Protein AF-A0A3P8W2A6-F1 (afdb_monomer_lite)

Secondary structure (DSSP, 8-state):
--HHHHHHHHHHH-S-SSS---TTSSSTT-----S----------S--S---TTSPPP-PPP--HHHHHHHHTHHHHHHHHHTT---STTGGGGT--S--TT-SS-SSSPPTT--

InterPro domains:
  IPR019189 Large ribosomal subunit protein mL41 [PF09809] (13-104)

Structure (mmCIF, N/CA/C/O backbone):
data_AF-A0A3P8W2A6-F1
#
_entry.id   AF-A0A3P8W2A6-F1
#
loop_
_atom_site.group_PDB
_atom_site.id
_atom_site.type_symbol
_atom_site.label_atom_id
_atom_site.label_alt_id
_atom_site.label_comp_id
_atom_site.label_asym_id
_atom_site.label_entity_id
_atom_site.label_seq_id
_atom_site.pdbx_PDB_ins_code
_atom_site.Cartn_x
_atom_site.Cartn_y
_atom_site.Cartn_z
_atom_site.occupancy
_atom_site.B_iso_or_equiv
_atom_site.auth_seq_id
_atom_site.auth_comp_id
_atom_site.auth_asym_id
_atom_site.auth_atom_id
_atom_site.pdbx_PDB_model_num
ATOM 1 N N . MET A 1 1 ? 37.510 5.996 -50.944 1.00 53.34 1 MET A N 1
ATOM 2 C CA . MET A 1 1 ? 37.633 7.413 -50.529 1.00 53.34 1 MET A CA 1
ATOM 3 C C . MET A 1 1 ? 36.981 7.650 -49.159 1.00 53.34 1 MET A C 1
ATOM 5 O O . MET A 1 1 ? 36.026 8.403 -49.066 1.00 53.34 1 MET A O 1
ATOM 9 N N . CYS A 1 2 ? 37.466 7.014 -48.086 1.00 57.50 2 CYS A N 1
ATOM 10 C CA . CYS A 1 2 ? 36.913 7.238 -46.733 1.00 57.50 2 CYS A CA 1
ATOM 11 C C . CYS A 1 2 ? 38.004 7.429 -45.675 1.00 57.50 2 CYS A C 1
ATOM 13 O O . CYS A 1 2 ? 37.873 8.291 -44.813 1.00 57.50 2 CYS A O 1
ATOM 15 N N . VAL A 1 3 ? 39.109 6.686 -45.785 1.00 73.19 3 VAL A N 1
ATOM 16 C CA . VAL A 1 3 ? 40.185 6.668 -44.781 1.00 73.19 3 VAL A CA 1
ATOM 17 C C . VAL A 1 3 ? 41.014 7.960 -44.778 1.00 73.19 3 VAL A C 1
ATOM 19 O O . VAL A 1 3 ? 41.328 8.501 -43.720 1.00 73.19 3 VAL A O 1
ATOM 22 N N . LEU A 1 4 ? 41.318 8.508 -45.963 1.00 74.50 4 LEU A N 1
ATOM 23 C CA . LEU A 1 4 ? 42.094 9.748 -46.090 1.00 74.50 4 LEU A CA 1
ATOM 24 C C . LEU A 1 4 ? 41.290 10.968 -45.60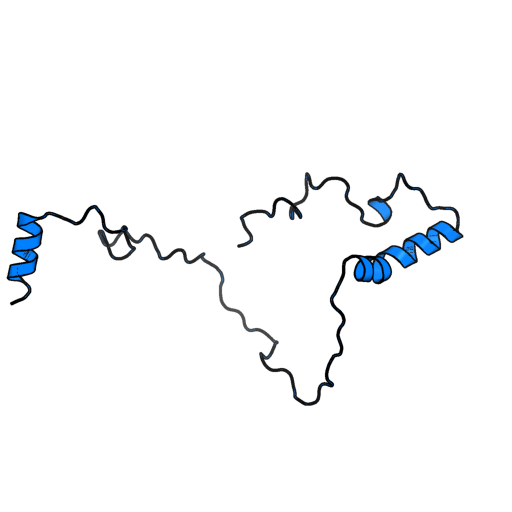3 1.00 74.50 4 LEU A C 1
ATOM 26 O O . LEU A 1 4 ? 41.823 11.834 -44.920 1.00 74.50 4 LEU A O 1
ATOM 30 N N . SER A 1 5 ? 39.979 11.002 -45.864 1.00 67.00 5 SER A N 1
ATOM 31 C CA . SER A 1 5 ? 39.090 12.079 -45.408 1.00 67.00 5 SER A CA 1
ATOM 32 C C . SER A 1 5 ? 38.855 12.081 -43.894 1.00 67.00 5 SER A C 1
ATOM 34 O O . SER A 1 5 ? 38.717 13.154 -43.308 1.00 67.00 5 SER A O 1
ATOM 36 N N . THR A 1 6 ? 38.820 10.913 -43.239 1.00 65.44 6 THR A N 1
ATOM 37 C CA . THR A 1 6 ? 38.735 10.823 -41.769 1.00 65.44 6 THR A CA 1
ATOM 38 C C . THR A 1 6 ? 40.034 11.257 -41.101 1.00 65.44 6 THR A C 1
ATOM 40 O O . THR A 1 6 ? 39.984 11.953 -40.091 1.00 65.44 6 THR A O 1
ATOM 43 N N . LEU A 1 7 ? 41.185 10.925 -41.697 1.00 71.50 7 LEU A N 1
ATOM 44 C CA . LEU A 1 7 ? 42.502 11.372 -41.230 1.00 71.50 7 LEU A CA 1
ATOM 45 C C . LEU A 1 7 ? 42.652 12.894 -41.339 1.00 71.50 7 LEU A C 1
ATOM 47 O O . LEU A 1 7 ? 42.996 13.550 -40.360 1.00 71.50 7 LEU A O 1
ATOM 51 N N . VAL A 1 8 ? 42.302 13.467 -42.496 1.00 73.44 8 VAL A N 1
ATOM 52 C CA . VAL A 1 8 ? 42.327 14.923 -42.710 1.00 73.44 8 VAL A CA 1
ATOM 53 C C . VAL A 1 8 ? 41.334 15.642 -41.786 1.00 73.44 8 VAL A C 1
ATOM 55 O O . VAL A 1 8 ? 41.665 16.692 -41.242 1.00 73.44 8 VAL A O 1
ATOM 58 N N . ARG A 1 9 ? 40.142 15.079 -41.522 1.00 67.19 9 ARG A N 1
ATOM 59 C CA . ARG A 1 9 ? 39.213 15.640 -40.517 1.00 67.19 9 ARG A CA 1
ATOM 60 C C . ARG A 1 9 ? 39.771 15.586 -39.097 1.00 67.19 9 ARG A C 1
ATOM 62 O O . ARG A 1 9 ? 39.645 16.585 -38.399 1.00 67.19 9 ARG A O 1
ATOM 69 N N . GLY A 1 10 ? 40.378 14.474 -38.686 1.00 65.50 10 GLY A N 1
ATOM 70 C CA . GLY A 1 10 ? 40.992 14.341 -37.361 1.00 65.50 10 GLY A CA 1
ATOM 71 C C . GLY A 1 10 ? 42.159 15.309 -37.150 1.00 65.50 10 GLY A C 1
ATOM 72 O O . GLY A 1 10 ? 42.296 15.861 -36.063 1.00 65.50 10 GLY A O 1
ATOM 73 N N . LEU A 1 11 ? 42.940 15.576 -38.205 1.00 73.12 11 LEU A N 1
ATOM 74 C CA . LEU A 1 11 ? 44.055 16.524 -38.175 1.00 73.12 11 LEU A CA 1
ATOM 75 C C . LEU A 1 11 ? 43.593 17.992 -38.167 1.00 73.12 11 LEU A C 1
ATOM 77 O O . LEU A 1 11 ? 44.156 18.798 -37.437 1.00 73.12 11 LEU A O 1
ATOM 81 N N . VAL A 1 12 ? 42.569 18.344 -38.956 1.00 68.25 12 VAL A N 1
ATOM 82 C CA . VAL A 1 12 ? 42.123 19.743 -39.117 1.00 68.25 12 VAL A CA 1
ATOM 83 C C . VAL A 1 12 ? 41.087 20.174 -38.066 1.00 68.25 12 VAL A C 1
ATOM 85 O O . VAL A 1 12 ? 41.091 21.333 -37.662 1.00 68.25 12 VAL A O 1
ATOM 88 N N . ARG A 1 13 ? 40.185 19.287 -37.614 1.00 68.12 13 ARG A N 1
ATOM 89 C CA . ARG A 1 13 ? 39.118 19.625 -36.641 1.00 68.12 13 ARG A CA 1
ATOM 90 C C . ARG A 1 13 ? 39.387 19.142 -35.209 1.00 68.12 13 ARG A C 1
ATOM 92 O O . ARG A 1 13 ? 38.740 19.638 -34.292 1.00 68.12 13 ARG A O 1
ATOM 99 N N . GLY A 1 14 ? 40.331 18.221 -35.002 1.00 76.56 14 GLY A N 1
ATOM 100 C CA . GLY A 1 14 ? 40.574 17.591 -33.700 1.00 76.56 14 GLY A CA 1
ATOM 101 C C . GLY A 1 14 ? 39.501 16.565 -33.307 1.00 76.56 14 GLY A C 1
ATOM 102 O O . GLY A 1 14 ? 38.577 16.282 -34.070 1.00 76.56 14 GLY A O 1
ATOM 103 N N . ALA A 1 15 ? 39.639 15.969 -32.119 1.00 77.62 15 ALA A N 1
ATOM 104 C CA . ALA A 1 15 ? 38.631 15.065 -31.561 1.00 77.62 15 ALA A CA 1
ATOM 105 C C . ALA A 1 15 ? 37.374 15.841 -31.138 1.00 77.62 15 ALA A C 1
ATOM 107 O O . ALA A 1 15 ? 37.478 16.939 -30.587 1.00 77.62 15 ALA A O 1
ATOM 108 N N . ASP A 1 16 ? 36.198 15.257 -31.370 1.00 77.81 16 ASP A N 1
ATOM 109 C CA . ASP A 1 16 ? 34.927 15.867 -30.990 1.00 77.81 16 ASP A CA 1
ATOM 110 C C . ASP A 1 16 ? 34.797 15.930 -29.460 1.00 77.81 16 ASP A C 1
ATOM 112 O O . ASP A 1 16 ? 34.792 14.905 -28.776 1.00 77.81 16 ASP A O 1
ATOM 116 N N . ARG A 1 17 ? 34.739 17.155 -28.926 1.00 78.81 17 ARG A N 1
ATOM 117 C CA . ARG A 1 17 ? 34.555 17.429 -27.491 1.00 78.81 17 ARG A CA 1
ATOM 118 C C . ARG A 1 17 ? 33.095 17.702 -27.124 1.00 78.81 17 ARG A C 1
ATOM 120 O O . ARG A 1 17 ? 32.793 17.793 -25.940 1.00 78.81 17 ARG A O 1
ATOM 127 N N . MET A 1 18 ? 32.222 17.857 -28.121 1.00 82.56 18 MET A N 1
ATOM 128 C CA . MET A 1 18 ? 30.804 18.176 -27.942 1.00 82.56 18 MET A CA 1
ATOM 129 C C . MET A 1 18 ? 29.927 16.918 -27.932 1.00 82.56 18 MET A C 1
ATOM 131 O O . MET A 1 18 ? 28.833 16.953 -27.375 1.00 82.56 18 MET A O 1
ATOM 135 N N . SER A 1 19 ? 30.389 15.806 -28.514 1.00 77.75 19 SER A N 1
ATOM 136 C CA . SER A 1 19 ? 29.673 14.526 -28.467 1.00 77.75 19 SER A CA 1
ATOM 137 C C . SER A 1 19 ? 29.626 13.942 -27.054 1.00 77.75 19 SER A C 1
ATOM 139 O O . SER A 1 19 ? 30.636 13.933 -26.345 1.00 77.75 19 SER A O 1
ATOM 141 N N . GLU A 1 20 ? 28.484 13.372 -26.671 1.00 83.12 20 GLU A N 1
ATOM 142 C CA . GLU A 1 20 ? 28.358 12.661 -25.402 1.00 83.12 20 GLU A CA 1
ATOM 143 C C . GLU A 1 20 ? 29.352 11.496 -25.310 1.00 83.12 20 GLU A C 1
ATOM 145 O O . GLU A 1 20 ? 29.489 10.672 -26.217 1.00 83.12 20 GLU A O 1
ATOM 150 N N . PHE A 1 21 ? 30.047 11.403 -24.179 1.00 80.44 21 PHE A N 1
ATOM 151 C CA . PHE A 1 21 ? 31.011 10.336 -23.950 1.00 80.44 21 PHE A CA 1
ATOM 152 C C . PHE A 1 21 ? 30.297 9.003 -23.677 1.00 80.44 21 PHE A C 1
ATOM 154 O O . PHE A 1 21 ? 29.667 8.823 -22.625 1.00 80.44 21 PHE A O 1
ATOM 161 N N . THR A 1 22 ? 30.424 8.061 -24.615 1.00 81.75 22 THR A N 1
ATOM 162 C CA . THR A 1 22 ? 29.783 6.736 -24.574 1.00 81.75 22 THR A CA 1
ATOM 163 C C . THR A 1 22 ? 30.764 5.628 -24.190 1.00 81.75 22 THR A C 1
ATOM 165 O O . THR A 1 22 ? 31.978 5.809 -24.220 1.00 81.75 22 THR A O 1
ATOM 168 N N . SER A 1 23 ? 30.246 4.434 -23.897 1.00 81.50 23 SER A N 1
ATOM 169 C CA . SER A 1 23 ? 31.042 3.220 -23.647 1.00 81.50 23 SER A CA 1
ATOM 170 C C . SER A 1 23 ? 31.942 2.783 -24.813 1.00 81.50 23 SER A C 1
ATOM 172 O O . SER A 1 23 ? 32.759 1.880 -24.645 1.00 81.50 23 SER A O 1
ATOM 174 N N . LYS A 1 24 ? 31.758 3.363 -26.006 1.00 82.62 24 LYS A N 1
ATOM 175 C CA . LYS A 1 24 ? 32.528 3.056 -27.220 1.00 82.62 24 LYS A CA 1
ATOM 176 C C . LYS A 1 24 ? 33.690 4.022 -27.442 1.00 82.62 24 LYS A C 1
ATOM 178 O O . LYS A 1 24 ? 34.521 3.774 -28.311 1.00 82.62 24 LYS A O 1
ATOM 183 N N . CYS A 1 25 ? 33.742 5.101 -26.667 1.00 77.50 25 CYS A N 1
ATOM 184 C CA . CYS A 1 25 ? 34.807 6.089 -26.703 1.00 77.50 25 CYS A CA 1
ATOM 185 C C . CYS A 1 25 ? 35.834 5.782 -25.600 1.00 77.50 25 CYS A C 1
ATOM 187 O O . CYS A 1 25 ? 35.459 5.472 -24.474 1.00 77.50 25 CYS A O 1
ATOM 189 N N . GLY A 1 26 ? 37.130 5.912 -25.901 1.00 82.88 26 GLY A N 1
ATOM 190 C CA . GLY A 1 26 ? 38.219 5.682 -24.940 1.00 82.88 26 GLY A CA 1
ATOM 191 C C . GLY A 1 26 ? 38.982 4.369 -25.152 1.00 82.88 26 GLY A C 1
ATOM 192 O O . GLY A 1 26 ? 38.746 3.632 -26.106 1.00 82.88 26 GLY A O 1
ATOM 193 N N . SER A 1 27 ? 39.967 4.100 -24.290 1.00 81.31 27 SER A N 1
ATOM 194 C CA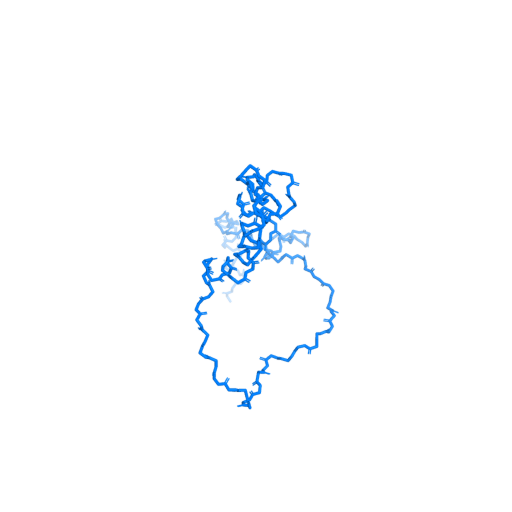 . SER A 1 27 ? 40.770 2.868 -24.351 1.00 81.31 27 SER A CA 1
ATOM 195 C C . SER A 1 27 ? 39.996 1.655 -23.814 1.00 81.31 27 SER A C 1
ATOM 197 O O . SER A 1 27 ? 38.935 1.799 -23.215 1.00 81.31 27 SER A O 1
ATOM 199 N N . ARG A 1 28 ? 40.543 0.440 -23.966 1.00 74.62 28 ARG A N 1
ATOM 200 C CA . ARG A 1 28 ? 39.889 -0.822 -23.551 1.00 74.62 28 ARG A CA 1
ATOM 201 C C . ARG A 1 28 ? 39.423 -0.850 -22.082 1.00 74.62 28 ARG A C 1
ATOM 203 O O . ARG A 1 28 ? 38.521 -1.611 -21.755 1.00 74.62 28 ARG A O 1
ATOM 210 N N . THR A 1 29 ? 40.033 -0.051 -21.206 1.00 76.44 29 THR A N 1
ATOM 211 C CA . THR A 1 29 ? 39.670 0.064 -19.782 1.00 76.44 29 THR A CA 1
ATOM 212 C C . THR A 1 29 ? 38.587 1.111 -19.508 1.00 76.44 29 THR A C 1
ATOM 214 O O . THR A 1 29 ? 37.977 1.091 -18.443 1.00 76.44 29 THR A O 1
ATOM 217 N N . HIS A 1 30 ? 38.305 1.999 -20.461 1.00 74.81 30 HIS A N 1
ATOM 218 C CA . HIS A 1 30 ? 37.276 3.029 -20.359 1.00 74.81 30 HIS A CA 1
ATOM 219 C C . HIS A 1 30 ? 35.947 2.505 -20.917 1.00 74.81 30 HIS A C 1
ATOM 221 O O . HIS A 1 30 ? 35.557 2.822 -22.035 1.00 74.81 30 HIS A O 1
ATOM 227 N N . ASN A 1 31 ? 35.232 1.696 -20.131 1.00 70.75 31 ASN A N 1
ATOM 228 C CA . ASN A 1 31 ? 33.872 1.264 -20.461 1.00 70.75 31 ASN A CA 1
ATOM 229 C C . ASN A 1 31 ? 32.882 1.770 -19.401 1.00 70.75 31 ASN A C 1
ATOM 231 O O . ASN A 1 31 ? 32.760 1.196 -18.323 1.00 70.75 31 ASN A O 1
ATOM 235 N N . LYS A 1 32 ? 32.165 2.852 -19.730 1.00 71.75 32 LYS A N 1
ATOM 236 C CA . LYS A 1 32 ? 31.190 3.532 -18.854 1.00 71.75 32 LYS A CA 1
ATOM 237 C C . LYS A 1 32 ? 29.881 2.743 -18.650 1.00 71.75 32 LYS A C 1
ATOM 239 O O . LYS A 1 32 ? 29.089 3.089 -17.778 1.00 71.75 32 LYS A O 1
ATOM 244 N N . GLY A 1 33 ? 29.641 1.688 -19.434 1.00 73.38 33 GLY A N 1
ATOM 245 C CA . GLY A 1 33 ? 28.362 0.977 -19.442 1.00 73.38 33 GLY A CA 1
ATOM 246 C C . GLY A 1 33 ? 27.215 1.814 -20.027 1.00 73.38 33 GLY A C 1
ATOM 247 O O . GLY A 1 33 ? 27.412 2.925 -20.512 1.00 73.38 33 GLY A O 1
ATOM 248 N N . HIS A 1 34 ? 26.003 1.257 -20.009 1.00 79.00 34 HIS A N 1
ATOM 249 C CA . HIS A 1 34 ? 24.796 1.871 -20.588 1.00 79.00 34 HIS A CA 1
ATOM 250 C C . HIS A 1 34 ? 23.693 2.096 -19.539 1.00 79.00 34 HIS A C 1
ATOM 252 O O . HIS A 1 34 ? 22.512 1.994 -19.847 1.00 79.00 34 HIS A O 1
ATOM 258 N N . GLY A 1 35 ? 24.070 2.330 -18.276 1.00 75.44 35 GLY A N 1
ATOM 259 C CA . GLY A 1 35 ? 23.105 2.502 -17.178 1.00 75.44 35 GLY A CA 1
ATOM 260 C C . GLY A 1 35 ? 22.407 1.208 -16.740 1.00 75.44 35 GLY A C 1
ATOM 261 O O . GLY A 1 35 ? 21.411 1.256 -16.024 1.00 75.44 35 GLY A O 1
ATOM 262 N N . VAL A 1 36 ? 22.926 0.047 -17.154 1.00 75.19 36 VAL A N 1
ATOM 263 C CA . VAL A 1 36 ? 22.398 -1.259 -16.749 1.00 75.19 36 VAL A CA 1
ATOM 264 C C . VAL A 1 36 ? 22.740 -1.494 -15.282 1.00 75.19 36 VAL A C 1
ATOM 266 O O . VAL A 1 36 ? 23.912 -1.597 -14.918 1.00 75.19 36 VAL A O 1
ATOM 269 N N . ARG A 1 37 ? 21.712 -1.581 -14.440 1.00 66.88 37 ARG A N 1
ATOM 270 C CA . ARG A 1 37 ? 21.865 -1.906 -13.021 1.00 66.88 37 ARG A CA 1
ATOM 271 C C . ARG A 1 37 ? 22.163 -3.400 -12.884 1.00 66.88 37 ARG A C 1
ATOM 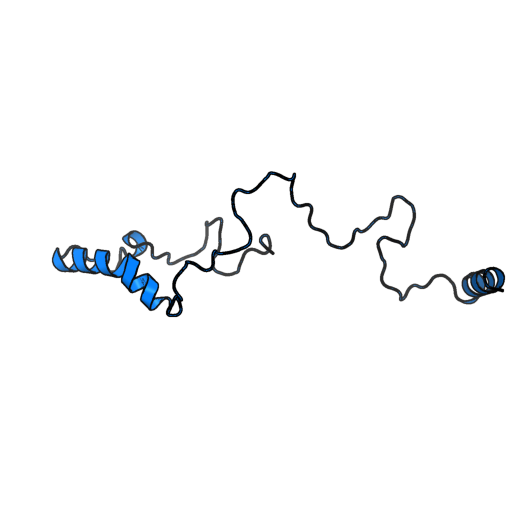273 O O . ARG A 1 37 ? 21.347 -4.195 -13.355 1.00 66.88 37 ARG A O 1
ATOM 280 N N . PRO A 1 38 ? 23.299 -3.811 -12.294 1.00 66.12 38 PRO A N 1
ATOM 281 C CA . PRO A 1 38 ? 23.610 -5.226 -12.131 1.00 66.12 38 PRO A CA 1
ATOM 282 C C . PRO A 1 38 ? 22.545 -5.862 -11.241 1.00 66.12 38 PRO A C 1
ATOM 284 O O . PRO A 1 38 ? 22.253 -5.346 -10.166 1.00 66.12 38 PRO A O 1
ATOM 287 N N . THR A 1 39 ? 21.911 -6.920 -11.742 1.00 62.78 39 THR A N 1
ATOM 288 C CA . THR A 1 39 ? 20.599 -7.321 -11.232 1.00 62.78 39 THR A CA 1
ATOM 289 C C . THR A 1 39 ? 20.605 -8.712 -10.592 1.00 62.78 39 THR A C 1
ATOM 291 O O . THR A 1 39 ? 20.447 -8.783 -9.383 1.00 62.78 39 THR A O 1
ATOM 294 N N . TRP A 1 40 ? 20.811 -9.835 -11.296 1.00 65.56 40 TRP A N 1
ATOM 295 C CA . TRP A 1 40 ? 20.579 -11.161 -10.673 1.00 65.56 40 TRP A CA 1
ATOM 296 C C . TRP A 1 40 ? 21.308 -12.330 -11.371 1.00 65.56 40 TRP A C 1
ATOM 298 O O . TRP A 1 40 ? 21.735 -12.200 -12.518 1.00 65.56 40 TRP A O 1
ATOM 308 N N . ILE A 1 41 ? 21.360 -13.500 -10.710 1.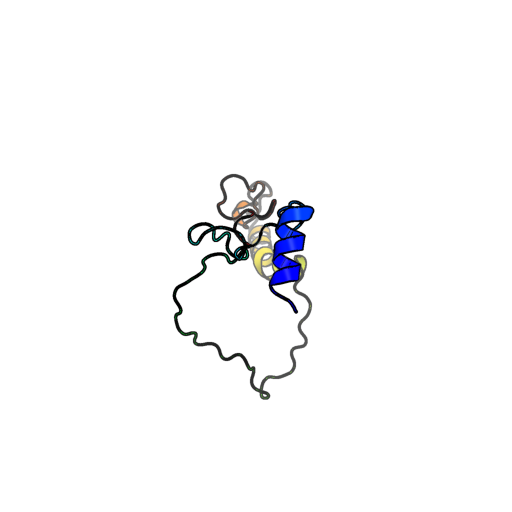00 63.03 41 ILE A N 1
ATOM 309 C CA . ILE A 1 41 ? 21.564 -14.832 -11.324 1.00 63.03 41 ILE A CA 1
ATOM 310 C C . ILE A 1 41 ? 20.175 -15.414 -11.649 1.00 63.03 41 ILE A C 1
ATOM 312 O O . ILE A 1 41 ? 19.262 -15.317 -10.832 1.00 63.03 41 ILE A O 1
ATOM 316 N N . LYS A 1 42 ? 19.982 -15.996 -12.841 1.00 61.31 42 LYS A N 1
ATOM 317 C CA . LYS A 1 42 ? 18.671 -16.509 -13.289 1.00 61.31 42 LYS A CA 1
ATOM 318 C C . LYS A 1 42 ? 18.261 -17.777 -12.522 1.00 61.31 42 LYS A C 1
ATOM 320 O O . LYS A 1 42 ? 18.972 -18.774 -12.579 1.00 61.31 42 LYS A O 1
ATOM 325 N N . LEU A 1 43 ? 17.076 -17.762 -11.909 1.00 68.12 43 LEU A N 1
ATOM 326 C CA . LEU A 1 43 ? 16.335 -18.951 -11.458 1.00 68.12 43 LEU A CA 1
ATOM 327 C C . LEU A 1 43 ? 14.978 -19.044 -12.185 1.00 68.12 43 LEU A C 1
ATOM 329 O O . LEU A 1 43 ? 14.447 -18.034 -12.645 1.00 68.12 43 LEU A O 1
ATOM 333 N N . SER A 1 44 ? 14.419 -20.254 -12.296 1.00 65.00 44 SER A N 1
ATOM 334 C CA . SER A 1 44 ? 13.160 -20.545 -13.008 1.00 65.00 44 SER A CA 1
ATOM 335 C C . SER A 1 44 ? 11.901 -20.171 -12.209 1.00 65.00 44 SER A C 1
ATOM 337 O O . SER A 1 44 ? 11.838 -20.453 -11.012 1.00 65.00 44 SER A O 1
ATOM 339 N N . SER A 1 45 ? 10.862 -19.640 -12.867 1.00 64.75 45 SER A N 1
ATOM 340 C CA . SER A 1 45 ? 9.574 -19.283 -12.246 1.00 64.75 45 SER A CA 1
ATOM 341 C C . SER A 1 45 ? 8.433 -20.258 -12.600 1.00 64.75 45 SER A C 1
ATOM 343 O O . SER A 1 45 ? 8.414 -20.858 -13.670 1.00 64.75 45 SER A O 1
ATOM 345 N N . LYS A 1 46 ? 7.473 -20.412 -11.669 1.00 66.12 46 LYS A N 1
ATOM 346 C CA . LYS A 1 46 ? 6.282 -21.295 -11.744 1.00 66.12 46 LYS A CA 1
ATOM 347 C C . LYS A 1 46 ? 5.040 -20.634 -12.372 1.00 66.12 46 LYS A C 1
ATOM 349 O O . LYS A 1 46 ? 3.988 -21.262 -12.441 1.00 66.12 46 LYS A O 1
ATOM 354 N N . PHE A 1 47 ? 5.137 -19.372 -12.785 1.00 65.25 47 PHE A N 1
ATOM 355 C CA . PHE A 1 47 ? 4.015 -18.613 -13.339 1.00 65.25 47 PHE A CA 1
ATOM 356 C C . PHE A 1 47 ? 4.094 -18.580 -14.864 1.00 65.25 47 PHE A C 1
ATOM 358 O O . PHE A 1 47 ? 5.142 -18.270 -15.429 1.00 65.25 47 PHE A O 1
ATOM 365 N N . VAL A 1 48 ? 2.976 -18.893 -15.517 1.00 69.88 48 VAL A N 1
ATOM 366 C CA . VAL A 1 48 ? 2.830 -18.833 -16.975 1.00 69.88 48 VAL A CA 1
ATOM 367 C C . VAL A 1 48 ? 2.238 -17.476 -17.344 1.00 69.88 48 VAL A C 1
ATOM 369 O O . VAL A 1 48 ? 1.324 -16.996 -16.682 1.00 69.88 48 VAL A O 1
ATOM 372 N N . ALA A 1 49 ? 2.753 -16.857 -18.407 1.00 74.38 49 ALA A N 1
ATOM 373 C CA . ALA A 1 49 ? 2.386 -15.502 -18.826 1.00 74.38 49 ALA A CA 1
ATOM 374 C C . ALA A 1 49 ? 0.937 -15.351 -19.337 1.00 74.38 49 ALA A C 1
ATOM 376 O O . ALA A 1 49 ? 0.520 -14.241 -19.655 1.00 74.38 49 ALA A O 1
ATOM 377 N N . ILE A 1 50 ? 0.185 -16.449 -19.460 1.00 76.56 50 ILE A N 1
ATOM 378 C CA . ILE A 1 50 ? -1.118 -16.478 -20.126 1.00 76.56 50 ILE A CA 1
ATOM 379 C C . ILE A 1 50 ? -2.167 -17.044 -19.173 1.00 76.56 50 ILE A C 1
ATOM 381 O O . ILE A 1 50 ? -1.993 -18.114 -18.589 1.00 76.56 50 ILE A O 1
ATOM 385 N N . VAL A 1 51 ? -3.272 -16.312 -19.058 1.00 77.62 51 VAL A N 1
ATOM 386 C CA . VAL A 1 51 ? -4.469 -16.697 -18.310 1.00 77.62 51 VAL A CA 1
ATOM 387 C C . VAL A 1 51 ? -5.378 -17.539 -19.218 1.00 77.62 51 VAL A C 1
ATOM 389 O O . VAL A 1 51 ? -5.536 -17.240 -20.399 1.00 77.62 51 VAL A O 1
ATOM 392 N N . LEU A 1 52 ? -5.961 -18.619 -18.691 1.00 80.56 52 LEU A N 1
ATOM 393 C CA . LEU A 1 52 ? -6.842 -19.515 -19.454 1.00 80.56 52 LEU A CA 1
ATOM 394 C C . LEU A 1 52 ? -8.196 -18.850 -19.764 1.00 80.56 52 LEU A C 1
ATOM 396 O O . LEU A 1 52 ? -8.813 -18.269 -18.878 1.00 80.56 52 LEU A O 1
ATOM 400 N N . TYR A 1 53 ? -8.727 -19.066 -20.973 1.00 80.56 53 TYR A N 1
ATOM 401 C CA . TYR A 1 53 ? -10.037 -18.556 -21.431 1.00 80.56 53 TYR A CA 1
ATOM 402 C C . TYR A 1 53 ? -11.246 -19.043 -20.601 1.00 80.56 53 TYR A C 1
ATOM 404 O O . TYR A 1 53 ? -12.348 -18.529 -20.722 1.00 80.56 53 TYR A O 1
ATOM 412 N N . ARG A 1 54 ? -11.060 -20.047 -19.736 1.00 84.12 54 ARG A N 1
ATOM 413 C CA . ARG A 1 54 ? -12.123 -20.601 -18.878 1.00 84.12 54 ARG A CA 1
ATOM 414 C C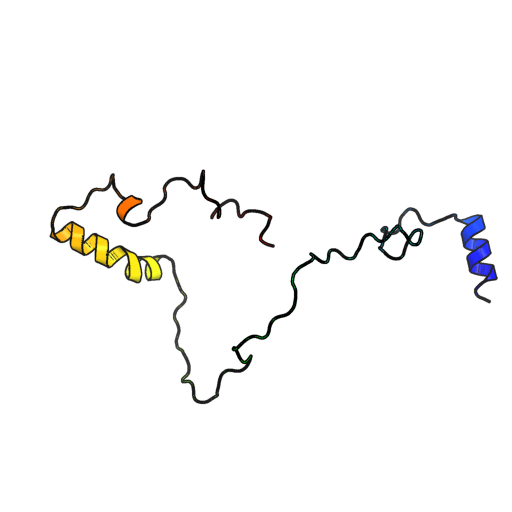 . ARG A 1 54 ? -12.438 -19.729 -17.654 1.00 84.12 54 ARG A C 1
ATOM 416 O O . ARG A 1 54 ? -13.287 -20.114 -16.856 1.00 84.12 54 ARG A O 1
ATOM 423 N N . ILE A 1 55 ? -11.725 -18.620 -17.468 1.00 81.25 55 ILE A N 1
ATOM 424 C CA . ILE A 1 55 ? -11.899 -17.718 -16.329 1.00 81.25 55 ILE A CA 1
ATOM 425 C C . ILE A 1 55 ? -13.000 -16.703 -16.669 1.00 81.25 55 ILE A C 1
ATOM 427 O O . ILE A 1 55 ? -12.943 -16.104 -17.742 1.00 81.25 55 ILE A O 1
ATOM 431 N N . PRO A 1 56 ? -14.011 -16.525 -15.797 1.00 85.50 56 PRO A N 1
ATOM 432 C CA . PRO A 1 56 ? -15.085 -15.567 -16.035 1.00 85.50 56 PRO A CA 1
ATOM 433 C C . PRO A 1 56 ? -14.553 -14.130 -16.061 1.00 85.50 56 PRO A C 1
ATOM 435 O O . PRO A 1 56 ? -13.548 -13.817 -15.420 1.00 85.50 56 PRO A O 1
ATOM 438 N N . GLU A 1 57 ? -15.252 -13.246 -16.771 1.00 82.81 57 GLU A N 1
ATOM 439 C CA . GLU A 1 57 ? -14.916 -11.822 -16.791 1.00 82.81 57 GLU A CA 1
ATOM 440 C C . GLU A 1 57 ? -15.082 -11.206 -15.393 1.00 82.81 57 GLU A C 1
ATOM 442 O O . GLU A 1 57 ? -16.139 -11.300 -14.764 1.00 82.81 57 GLU A O 1
ATOM 447 N N . GLY A 1 58 ? -14.018 -10.579 -14.889 1.00 79.06 58 GLY A N 1
ATOM 448 C CA . GLY A 1 58 ? -14.032 -9.890 -13.603 1.00 79.06 58 GLY A CA 1
ATOM 449 C C . GLY A 1 58 ? -14.602 -8.481 -13.740 1.00 79.06 58 GLY A C 1
ATOM 450 O O . GLY A 1 58 ? -14.017 -7.637 -14.413 1.00 79.06 58 GLY A O 1
ATOM 451 N N . THR A 1 59 ? -15.714 -8.193 -13.062 1.00 78.62 59 THR A N 1
ATOM 452 C CA . THR A 1 59 ? -16.168 -6.810 -12.834 1.00 78.62 59 THR A CA 1
ATOM 453 C C . THR A 1 59 ? -15.511 -6.298 -11.555 1.00 78.62 59 THR A C 1
ATOM 455 O O . THR A 1 59 ? -16.118 -6.293 -10.484 1.00 78.62 59 THR A O 1
ATOM 458 N N . GLU A 1 60 ? -14.228 -5.954 -11.626 1.00 77.50 60 GLU A N 1
ATOM 459 C CA . GLU A 1 60 ? -13.497 -5.494 -10.446 1.00 77.50 60 GLU A CA 1
ATOM 460 C C . GLU A 1 60 ? -13.588 -3.974 -10.307 1.00 77.50 60 GLU A C 1
ATOM 462 O O . GLU A 1 60 ? -13.204 -3.210 -11.192 1.00 77.50 60 GLU A O 1
ATOM 467 N N . ALA A 1 61 ? -14.114 -3.524 -9.169 1.00 82.44 61 ALA A N 1
ATOM 468 C CA . ALA A 1 61 ? -14.100 -2.116 -8.808 1.00 82.44 61 ALA A CA 1
ATOM 469 C C . ALA A 1 61 ? -12.680 -1.684 -8.412 1.00 82.44 61 ALA A C 1
ATOM 471 O O . ALA A 1 61 ? -11.931 -2.449 -7.799 1.00 82.44 61 ALA A O 1
ATOM 472 N N . LEU A 1 62 ? -12.332 -0.431 -8.710 1.00 85.75 62 LEU A N 1
ATOM 473 C CA . LEU A 1 62 ? -11.030 0.132 -8.360 1.00 85.75 62 LEU A CA 1
ATOM 474 C C . LEU A 1 62 ? -10.768 0.016 -6.851 1.00 85.75 62 LEU A C 1
ATOM 476 O O . LEU A 1 62 ? -11.615 0.356 -6.019 1.00 85.75 62 LEU A O 1
ATOM 480 N N . LEU A 1 63 ? -9.563 -0.432 -6.501 1.00 90.88 63 LEU A N 1
ATOM 481 C CA . LEU A 1 63 ? -9.108 -0.487 -5.117 1.00 90.88 63 LEU A CA 1
ATOM 482 C C . LEU A 1 63 ? -8.877 0.933 -4.591 1.00 90.88 63 LEU A C 1
ATOM 484 O O . LEU A 1 63 ? -7.874 1.574 -4.891 1.00 90.88 63 LEU A O 1
ATOM 488 N N . THR A 1 64 ? -9.822 1.421 -3.790 1.00 94.62 64 THR A N 1
ATOM 489 C CA . THR A 1 64 ? -9.723 2.704 -3.086 1.00 94.62 64 THR A CA 1
ATOM 490 C C . THR A 1 64 ? -9.233 2.511 -1.652 1.00 94.62 64 THR A C 1
ATOM 492 O O . THR A 1 64 ? -9.462 1.472 -1.025 1.00 94.62 64 THR A O 1
ATOM 495 N N . THR A 1 65 ? -8.616 3.547 -1.079 1.00 94.25 65 THR A N 1
ATOM 496 C CA . THR A 1 65 ? -8.173 3.566 0.327 1.00 94.25 65 THR A CA 1
ATOM 497 C C . THR A 1 65 ? -9.332 3.307 1.285 1.00 94.25 65 THR A C 1
ATOM 499 O O . THR A 1 65 ? -9.192 2.565 2.253 1.00 94.25 65 THR A O 1
ATOM 502 N N . GLN A 1 66 ? -10.507 3.862 0.976 1.00 94.19 66 GLN A N 1
ATOM 503 C CA . GLN A 1 66 ? -11.734 3.628 1.734 1.00 94.19 66 GLN A CA 1
ATOM 504 C C . GLN A 1 66 ? -12.172 2.163 1.662 1.00 94.19 66 GLN A C 1
ATOM 506 O O . GLN A 1 66 ? -12.508 1.575 2.689 1.00 94.19 66 GLN A O 1
ATOM 511 N N . SER A 1 67 ? -12.134 1.546 0.473 1.00 94.00 67 SER A N 1
ATOM 512 C CA . SER A 1 67 ? -12.467 0.126 0.338 1.00 94.00 67 SER A CA 1
ATOM 513 C C . SER A 1 67 ? -11.512 -0.755 1.141 1.00 94.00 67 SER A C 1
ATOM 515 O O . SER A 1 67 ? -11.976 -1.710 1.763 1.00 94.00 67 SER A O 1
ATOM 517 N N . LEU A 1 68 ? -10.213 -0.454 1.141 1.00 94.81 68 LEU A N 1
ATOM 518 C CA . LEU A 1 68 ? -9.220 -1.196 1.920 1.00 94.81 68 LEU A CA 1
ATOM 519 C C . LEU A 1 68 ? -9.438 -1.025 3.425 1.00 94.81 68 LEU A C 1
ATOM 521 O O . LEU A 1 68 ? -9.501 -2.017 4.152 1.00 94.81 68 LEU A O 1
ATOM 525 N N . PHE A 1 69 ? -9.634 0.213 3.885 1.00 96.38 69 PHE A N 1
ATOM 526 C CA . PHE A 1 69 ? -9.913 0.509 5.289 1.00 96.38 69 PHE A CA 1
ATOM 527 C C . PHE A 1 69 ? -11.165 -0.225 5.786 1.00 96.38 69 PHE A C 1
ATOM 529 O O . PHE A 1 69 ? -11.127 -0.883 6.827 1.00 96.38 69 PHE A O 1
ATOM 536 N N . ASN A 1 70 ? -12.251 -0.178 5.009 1.00 95.81 70 ASN A N 1
ATOM 537 C CA . ASN A 1 70 ? -13.513 -0.834 5.344 1.00 95.81 70 ASN A CA 1
ATOM 538 C C . ASN A 1 70 ? -13.400 -2.362 5.399 1.00 95.81 70 ASN A C 1
ATOM 540 O O . ASN A 1 70 ? -14.096 -2.991 6.193 1.00 95.81 70 ASN A O 1
ATOM 544 N N . LYS A 1 71 ? -12.532 -2.954 4.571 1.00 94.69 71 LYS A N 1
ATOM 545 C CA . LYS A 1 71 ? -12.296 -4.403 4.545 1.00 94.69 71 LYS A CA 1
ATOM 546 C C . LYS A 1 71 ? -11.413 -4.878 5.701 1.00 94.69 71 LYS A C 1
ATOM 548 O O . LYS A 1 71 ? -11.681 -5.938 6.252 1.00 94.69 71 LYS A O 1
ATOM 553 N N . VAL A 1 72 ? -10.369 -4.124 6.056 1.00 94.81 72 VAL A N 1
ATOM 554 C CA . VAL A 1 72 ? -9.309 -4.607 6.964 1.00 94.81 72 VAL A CA 1
ATOM 555 C C . VAL A 1 72 ? -9.415 -4.023 8.373 1.00 94.81 72 VAL A C 1
ATOM 557 O O . VAL A 1 72 ? -9.365 -4.763 9.354 1.00 94.81 72 VAL A O 1
ATOM 560 N N . VAL A 1 73 ? -9.549 -2.701 8.492 1.00 96.50 73 VAL A N 1
ATOM 561 C CA . VAL A 1 73 ? -9.392 -1.988 9.772 1.00 96.50 73 VAL A CA 1
ATOM 562 C C . VAL A 1 73 ? -10.738 -1.731 10.449 1.00 96.50 73 VAL A C 1
ATOM 564 O O . VAL A 1 73 ? -10.884 -1.953 11.651 1.00 96.50 73 VAL A O 1
ATOM 567 N N . ALA A 1 74 ? -11.749 -1.325 9.677 1.00 95.75 74 ALA A N 1
ATOM 568 C CA . ALA A 1 74 ? -13.082 -1.015 10.188 1.00 95.75 74 ALA A CA 1
ATOM 569 C C . ALA A 1 74 ? -13.737 -2.113 11.056 1.00 95.75 74 ALA A C 1
ATOM 571 O O . ALA A 1 74 ? -14.334 -1.739 12.068 1.00 95.75 74 ALA A O 1
ATOM 572 N N . PRO A 1 75 ? -13.669 -3.428 10.745 1.00 96.81 75 PRO A N 1
ATOM 573 C CA . PRO A 1 75 ? -14.280 -4.443 11.610 1.00 96.81 75 PRO A CA 1
ATOM 574 C C . PRO A 1 75 ? -13.670 -4.461 13.018 1.00 96.81 75 PRO A C 1
ATOM 576 O O . PRO A 1 75 ? -14.415 -4.480 13.993 1.00 96.81 75 PRO A O 1
ATOM 579 N N . ARG A 1 76 ? -12.342 -4.328 13.131 1.00 95.38 76 ARG A N 1
ATOM 580 C CA . ARG A 1 76 ? -11.633 -4.317 14.423 1.00 95.38 76 ARG A CA 1
ATOM 581 C C . ARG A 1 76 ? -12.027 -3.118 15.282 1.00 95.38 76 ARG A C 1
ATOM 583 O O . ARG A 1 76 ? -12.306 -3.264 16.465 1.00 95.38 76 ARG A O 1
ATOM 590 N N . ILE A 1 77 ? -12.110 -1.933 14.671 1.00 95.50 77 ILE A N 1
ATOM 591 C CA . ILE A 1 77 ? -12.543 -0.716 15.376 1.00 95.50 77 ILE A CA 1
ATOM 592 C C . ILE A 1 77 ? -13.988 -0.864 15.867 1.00 95.50 77 ILE A C 1
ATOM 594 O O . ILE A 1 77 ? -14.298 -0.474 16.988 1.00 95.50 77 ILE A O 1
ATOM 598 N N . ARG A 1 78 ? -14.881 -1.444 15.054 1.00 96.31 78 ARG A N 1
ATOM 599 C CA . ARG A 1 78 ? -16.286 -1.661 15.441 1.00 96.31 78 ARG A CA 1
ATOM 600 C C . ARG A 1 78 ? -16.424 -2.616 16.623 1.00 96.31 78 ARG A C 1
ATOM 602 O O . ARG A 1 78 ? -17.302 -2.400 17.452 1.00 96.31 78 ARG A O 1
ATOM 609 N N . GLU A 1 79 ? -15.609 -3.665 16.682 1.00 95.88 79 GLU A N 1
ATOM 610 C CA . GLU A 1 79 ? -15.582 -4.600 17.812 1.00 95.88 79 GLU A CA 1
ATOM 611 C C . GLU A 1 79 ? -15.161 -3.889 19.098 1.00 95.88 79 GLU A C 1
ATOM 613 O O . GLU A 1 79 ? -15.916 -3.905 20.067 1.00 95.88 79 GLU A O 1
ATOM 618 N N . ASP A 1 80 ? -14.038 -3.169 19.066 1.00 95.00 80 ASP A N 1
ATOM 619 C CA . ASP A 1 80 ? -13.530 -2.425 20.225 1.00 95.00 80 ASP A CA 1
ATOM 620 C C . ASP A 1 80 ? -14.470 -1.292 20.676 1.00 95.00 80 ASP A C 1
ATOM 622 O O . ASP A 1 80 ? -14.571 -0.969 21.862 1.00 95.00 80 ASP A O 1
ATOM 626 N N . PHE A 1 81 ? -15.193 -0.682 19.734 1.00 95.81 81 PHE A N 1
ATOM 627 C CA . PHE A 1 81 ? -16.198 0.329 20.051 1.00 95.81 81 PHE A CA 1
ATOM 628 C C . PHE A 1 81 ? -17.395 -0.279 20.790 1.00 95.81 81 PHE A C 1
ATOM 630 O O . PHE A 1 81 ? -17.891 0.306 21.749 1.00 95.81 81 PHE A O 1
ATOM 637 N N . LYS A 1 82 ? -17.838 -1.477 20.385 1.00 96.75 82 LYS A N 1
ATOM 638 C CA . LYS A 1 82 ? -18.924 -2.202 21.065 1.00 96.75 82 LYS A CA 1
ATOM 639 C C . LYS A 1 82 ? -18.527 -2.667 22.464 1.00 96.75 82 LYS A C 1
ATOM 641 O O . LYS A 1 82 ? -19.374 -2.662 23.349 1.00 96.75 82 LYS A O 1
ATOM 646 N N . SER A 1 83 ? -17.271 -3.058 22.670 1.00 94.62 83 SER A N 1
ATOM 647 C CA . SER A 1 83 ? -16.751 -3.436 23.991 1.00 94.62 83 SER A CA 1
ATOM 648 C C . SER A 1 83 ? -16.377 -2.242 24.875 1.00 94.62 83 SER A C 1
ATOM 650 O O . SER A 1 83 ? -16.030 -2.445 26.035 1.00 94.62 83 SER A O 1
ATOM 652 N N . GLY A 1 84 ? -16.435 -1.008 24.359 1.00 94.56 84 GLY A N 1
ATOM 653 C CA . GLY A 1 84 ? -16.083 0.205 25.105 1.00 94.56 84 GLY A CA 1
ATOM 654 C C . GLY A 1 84 ? -14.580 0.373 25.364 1.00 94.56 84 GLY A C 1
ATOM 655 O O . GLY A 1 84 ? -14.186 1.196 26.183 1.00 94.56 84 GLY A O 1
ATOM 656 N N . THR A 1 85 ? -13.734 -0.393 24.675 1.00 93.38 85 THR A N 1
ATOM 657 C CA . THR A 1 85 ? -12.266 -0.405 24.829 1.00 93.38 85 THR A CA 1
ATOM 658 C C . THR A 1 85 ? -11.553 0.497 23.821 1.00 93.38 85 THR A C 1
ATOM 660 O O . THR A 1 85 ? -10.322 0.550 23.792 1.00 93.38 85 THR A O 1
ATOM 663 N N . PHE A 1 86 ? -12.305 1.193 22.967 1.00 94.19 86 PHE A N 1
ATOM 664 C CA . PHE A 1 86 ? -11.759 2.084 21.952 1.00 94.19 86 PHE A CA 1
ATOM 665 C C . PHE A 1 86 ? -11.180 3.371 22.564 1.00 94.19 86 PHE A C 1
ATOM 667 O O . PHE A 1 86 ? -11.856 4.080 23.306 1.00 94.19 86 PHE A O 1
ATOM 674 N N . SER A 1 87 ? -9.945 3.707 22.185 1.00 90.88 87 SER A N 1
ATOM 675 C CA . SER A 1 87 ? -9.252 4.948 22.550 1.00 90.88 87 SER A CA 1
ATOM 676 C C . SER A 1 87 ? -8.626 5.569 21.301 1.00 90.88 87 SER A C 1
ATOM 678 O O . SER A 1 87 ? -8.092 4.862 20.443 1.00 90.88 87 SER A O 1
ATOM 680 N N . LYS A 1 88 ? -8.701 6.901 21.193 1.00 91.12 88 LYS A N 1
ATOM 681 C CA . LYS A 1 88 ? -8.156 7.665 20.058 1.00 91.12 88 LYS A CA 1
ATOM 682 C C . LYS A 1 88 ? -6.639 7.821 20.151 1.00 91.12 88 LYS A C 1
ATOM 684 O O . LYS A 1 88 ? -5.967 7.999 19.141 1.00 91.12 88 LYS A O 1
ATOM 689 N N . GLU A 1 89 ? -6.105 7.760 21.358 1.00 91.38 89 GLU A N 1
ATOM 690 C CA . GLU A 1 89 ? -4.684 7.909 21.644 1.00 91.38 89 GLU A CA 1
ATOM 691 C C . GLU A 1 89 ? -3.904 6.661 21.203 1.00 91.38 89 GLU A C 1
ATOM 693 O O . GLU A 1 89 ? -2.732 6.759 20.859 1.00 91.38 89 GLU A O 1
ATOM 698 N N . ASN A 1 90 ? -4.566 5.500 21.140 1.00 91.62 90 ASN A N 1
ATOM 699 C CA . ASN A 1 90 ? -3.948 4.216 20.812 1.00 91.62 90 ASN A CA 1
ATOM 700 C C . ASN A 1 90 ? -4.300 3.715 19.395 1.00 91.62 90 ASN A C 1
ATOM 702 O O . ASN A 1 90 ? -4.724 2.574 19.200 1.00 91.62 90 ASN A O 1
ATOM 706 N N . LEU A 1 91 ? -4.145 4.578 18.385 1.00 92.88 91 LEU A N 1
ATOM 707 C CA . LEU A 1 91 ? -4.404 4.220 16.980 1.00 92.88 91 LEU A CA 1
ATOM 708 C C . LEU A 1 91 ? -3.337 3.293 16.378 1.00 92.88 91 LEU A C 1
ATOM 710 O O . LEU A 1 91 ? -3.618 2.575 15.416 1.00 92.88 91 LEU A O 1
ATOM 714 N N . GLU A 1 92 ? -2.142 3.260 16.968 1.00 91.81 92 GLU A N 1
ATOM 715 C CA . GLU A 1 92 ? -1.046 2.371 16.564 1.00 91.81 92 GLU A CA 1
ATOM 716 C C . GLU A 1 92 ? -1.445 0.892 16.671 1.00 91.81 92 GLU A C 1
ATOM 718 O O . GLU A 1 92 ? -1.077 0.090 15.812 1.00 91.81 92 GLU A O 1
ATOM 7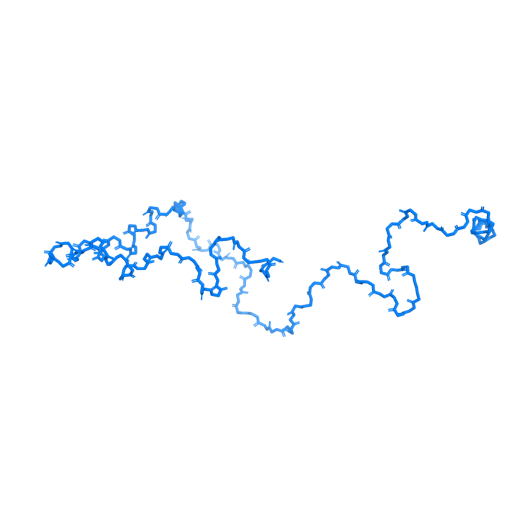23 N N . LYS A 1 93 ? -2.321 0.544 17.629 1.00 93.50 93 LYS A N 1
ATOM 724 C CA . LYS A 1 93 ? -2.949 -0.788 17.750 1.00 93.50 93 LYS A CA 1
ATOM 725 C C . LYS A 1 93 ? -3.607 -1.253 16.444 1.00 93.50 93 LYS A C 1
ATOM 727 O O . LYS A 1 93 ? -3.622 -2.446 16.141 1.00 93.50 93 LYS A O 1
ATOM 732 N N . TYR A 1 94 ? -4.164 -0.323 15.668 1.00 93.88 94 TYR A N 1
ATOM 733 C CA . TYR A 1 94 ? -4.849 -0.608 14.405 1.00 93.88 94 TYR A CA 1
ATOM 734 C C . TYR A 1 94 ? -3.939 -0.474 13.175 1.00 93.88 94 TYR A C 1
ATOM 736 O O . TYR A 1 94 ? -4.418 -0.638 12.053 1.00 93.88 94 TYR A O 1
ATOM 744 N N . GLY A 1 95 ? -2.644 -0.209 13.374 1.00 90.38 95 GLY A N 1
ATOM 745 C CA . GLY A 1 95 ? -1.656 -0.061 12.306 1.00 90.38 95 GLY A CA 1
ATOM 746 C C . GLY A 1 95 ? -1.543 1.355 11.743 1.00 90.38 95 GLY A C 1
ATOM 747 O O . GLY A 1 95 ? -1.016 1.523 10.646 1.00 90.38 95 GLY A O 1
ATOM 748 N N . PHE A 1 96 ? -2.049 2.374 12.449 1.00 93.62 96 PHE A N 1
ATOM 749 C CA . PHE A 1 96 ? -1.767 3.761 12.087 1.00 93.62 96 PHE A CA 1
ATOM 750 C C . PHE A 1 96 ? -0.357 4.135 12.532 1.00 93.62 96 PHE A C 1
ATOM 752 O O . PHE A 1 96 ? -0.003 3.957 13.692 1.00 93.62 96 PHE A O 1
ATOM 759 N N . GLU A 1 97 ? 0.426 4.689 11.617 1.00 90.75 97 GLU A N 1
ATOM 760 C CA . GLU A 1 97 ? 1.795 5.097 11.894 1.00 90.75 97 GLU A CA 1
ATOM 761 C C . GLU A 1 97 ? 1.904 6.619 11.726 1.00 90.75 97 GLU A C 1
ATOM 763 O O . GLU A 1 97 ? 1.895 7.101 10.587 1.00 90.75 97 GLU A O 1
ATOM 768 N N . PRO A 1 98 ? 1.997 7.393 12.824 1.00 90.62 98 PRO A N 1
ATOM 769 C CA . PRO A 1 98 ? 1.993 8.854 12.752 1.00 90.62 98 PRO A CA 1
ATOM 770 C C . PRO A 1 98 ? 3.253 9.410 12.076 1.00 90.62 98 PRO A C 1
ATOM 772 O O . PRO A 1 98 ? 3.180 10.402 11.353 1.00 90.62 98 PRO A O 1
ATOM 775 N N . THR A 1 99 ? 4.391 8.736 12.262 1.00 90.88 99 THR A N 1
ATOM 776 C CA . THR A 1 99 ? 5.699 9.140 11.734 1.00 90.88 99 THR A CA 1
ATOM 777 C C . THR A 1 99 ? 6.323 7.998 10.925 1.00 90.88 99 THR A C 1
ATOM 779 O O . THR A 1 99 ? 6.073 6.814 11.170 1.00 90.88 99 THR A O 1
ATOM 782 N N . GLN A 1 100 ? 7.118 8.346 9.909 1.00 86.75 100 GLN A N 1
ATOM 783 C CA . GLN A 1 100 ? 7.798 7.389 9.018 1.00 86.75 100 GLN A CA 1
ATOM 784 C C . GLN A 1 100 ? 9.284 7.187 9.358 1.00 86.75 100 GLN A C 1
ATOM 786 O O . GLN A 1 100 ? 9.947 6.338 8.771 1.00 86.75 100 GLN A O 1
ATOM 791 N N . GLU A 1 101 ? 9.807 7.942 10.319 1.00 84.69 101 GLU A N 1
ATOM 792 C CA . GLU A 1 101 ? 11.189 7.856 10.785 1.00 84.69 101 GLU A CA 1
ATOM 793 C C . GLU A 1 101 ? 11.496 6.479 11.393 1.00 84.69 101 GLU A C 1
ATOM 795 O O . GLU A 1 101 ? 10.647 5.852 12.023 1.00 84.69 101 GLU A O 1
ATOM 800 N N . GLY A 1 102 ? 12.717 5.985 11.170 1.00 85.44 102 GLY A N 1
ATOM 801 C CA . GLY A 1 102 ? 13.169 4.687 11.685 1.00 85.44 102 GLY A CA 1
ATOM 802 C C . GLY A 1 102 ? 12.706 3.460 10.889 1.00 85.44 102 GLY A C 1
ATOM 803 O O . GLY A 1 102 ? 13.129 2.348 11.205 1.00 85.44 102 GLY A O 1
ATOM 804 N N . LYS A 1 103 ? 11.892 3.625 9.835 1.00 85.25 103 LYS A N 1
ATOM 805 C CA . LYS A 1 103 ? 11.467 2.513 8.970 1.00 85.25 103 LYS A CA 1
ATOM 806 C C . LYS A 1 103 ? 12.419 2.286 7.807 1.00 85.25 103 LYS A C 1
ATOM 808 O O . LYS A 1 103 ? 12.919 3.222 7.190 1.00 85.25 103 LYS A O 1
ATOM 813 N N . LEU A 1 104 ? 12.600 1.012 7.463 1.00 85.12 104 LEU A N 1
ATOM 814 C CA . LEU A 1 104 ? 13.396 0.593 6.306 1.00 85.12 104 LEU A CA 1
ATOM 815 C C . LEU A 1 104 ? 12.726 0.964 4.976 1.00 85.12 104 LEU A C 1
ATOM 817 O O . LEU A 1 104 ? 13.403 1.357 4.028 1.00 85.12 104 LEU A O 1
ATOM 821 N N . PHE A 1 105 ? 11.398 0.857 4.915 1.00 85.44 105 PHE A N 1
ATOM 822 C CA . PHE A 1 105 ? 10.603 1.207 3.743 1.00 85.44 105 PHE A CA 1
ATOM 823 C C . PHE A 1 105 ? 9.768 2.439 4.056 1.00 85.44 105 PHE A C 1
ATOM 825 O O . PHE A 1 105 ? 8.798 2.372 4.807 1.00 85.44 105 PHE A O 1
ATOM 832 N N . LEU A 1 106 ? 10.170 3.571 3.485 1.00 85.75 106 LEU A N 1
ATOM 833 C CA . LEU A 1 106 ? 9.455 4.828 3.643 1.00 85.75 106 LEU A CA 1
ATOM 834 C C . LEU A 1 106 ? 8.332 4.914 2.616 1.00 85.75 106 LEU A C 1
ATOM 836 O O . LEU A 1 106 ? 8.548 4.681 1.425 1.00 85.75 106 LEU A O 1
ATOM 840 N N . TYR A 1 107 ? 7.149 5.310 3.078 1.00 84.44 107 TYR A N 1
ATOM 841 C CA . TYR A 1 107 ? 6.052 5.658 2.180 1.00 84.44 107 TYR A CA 1
ATOM 842 C C . TYR A 1 107 ? 6.333 6.980 1.449 1.00 84.44 107 TYR A C 1
ATOM 844 O O . TYR A 1 107 ? 6.124 7.091 0.243 1.00 84.44 107 TYR A O 1
ATOM 852 N N . PHE A 1 108 ? 6.846 7.979 2.176 1.00 79.38 108 PHE A N 1
ATOM 853 C CA . PHE A 1 108 ? 7.197 9.282 1.625 1.00 79.38 108 PHE A CA 1
ATOM 854 C C . PHE A 1 108 ? 8.334 9.943 2.432 1.00 79.38 108 PHE A C 1
ATOM 856 O O . PHE A 1 108 ? 8.239 9.975 3.659 1.00 79.38 108 PHE A O 1
ATOM 863 N N . PRO A 1 109 ? 9.377 10.500 1.780 1.00 82.19 109 PRO A N 1
ATOM 864 C CA . PRO A 1 109 ? 9.687 10.357 0.356 1.00 82.19 109 PRO A CA 1
ATOM 865 C C . PRO A 1 109 ? 10.085 8.912 0.017 1.00 82.19 109 PRO A C 1
ATOM 867 O O . PRO A 1 109 ? 10.699 8.220 0.827 1.00 82.19 109 PRO A O 1
ATOM 870 N N . LEU A 1 110 ? 9.747 8.457 -1.193 1.00 76.56 110 LEU A N 1
ATOM 871 C CA . LEU A 1 110 ? 10.107 7.112 -1.646 1.00 76.56 110 LEU A CA 1
ATOM 872 C C . LEU A 1 110 ? 11.641 6.968 -1.705 1.00 76.56 110 LEU A C 1
ATOM 874 O O . LEU A 1 110 ? 12.311 7.807 -2.321 1.00 76.56 110 LEU A O 1
ATOM 878 N N . PRO A 1 111 ? 12.223 5.922 -1.093 1.00 73.50 111 PRO A N 1
ATOM 879 C CA . PRO A 1 111 ? 13.663 5.733 -1.090 1.00 73.50 111 PRO A CA 1
ATOM 880 C C . PRO A 1 111 ? 14.157 5.469 -2.517 1.00 73.50 111 PRO A C 1
ATOM 882 O O . PRO A 1 111 ? 13.663 4.589 -3.221 1.00 73.50 111 PRO A O 1
ATOM 885 N N . ARG A 1 112 ? 15.176 6.226 -2.943 1.00 60.78 112 ARG A N 1
ATOM 886 C CA . ARG A 1 112 ? 15.685 6.273 -4.330 1.00 60.78 112 ARG A CA 1
ATOM 887 C C . ARG A 1 112 ? 16.304 4.952 -4.829 1.00 60.78 112 ARG A C 1
ATOM 889 O O . ARG A 1 112 ? 16.717 4.863 -5.979 1.00 60.78 112 ARG A O 1
ATOM 896 N N . TYR A 1 113 ? 16.374 3.934 -3.975 1.00 59.22 113 TYR A N 1
ATOM 897 C CA . TYR A 1 113 ? 17.033 2.655 -4.238 1.00 59.22 113 TYR A CA 1
ATOM 898 C C . TYR A 1 113 ? 16.115 1.582 -4.862 1.00 59.22 113 TYR A C 1
ATOM 900 O O . TYR A 1 113 ? 16.596 0.489 -5.140 1.00 59.22 113 TYR A O 1
ATOM 908 N N . PHE A 1 114 ? 14.831 1.881 -5.120 1.00 52.44 114 PHE A N 1
ATOM 909 C CA . PHE A 1 114 ? 13.845 0.922 -5.664 1.00 52.44 114 PHE A CA 1
ATOM 910 C C . PHE A 1 114 ? 13.407 1.143 -7.128 1.00 52.44 114 PHE A C 1
ATOM 912 O O . PHE A 1 114 ? 12.591 0.374 -7.631 1.00 52.44 114 PHE A O 1
ATOM 919 N N . LEU A 1 115 ? 13.955 2.139 -7.829 1.00 47.47 115 LEU A N 1
ATOM 920 C CA . LEU A 1 115 ? 13.806 2.346 -9.283 1.00 47.47 115 LEU A CA 1
ATOM 921 C C . LEU A 1 115 ? 15.167 2.227 -9.923 1.00 47.47 115 LEU A C 1
ATOM 923 O O . LEU A 1 115 ? 16.034 2.942 -9.375 1.00 47.47 115 LEU A O 1
#

Organism: Cynoglossus semilaevis (NCBI:txid244447)

Foldseek 3Di:
DPPVVVVVCCVPVNDDPPDDDALVDDDPPRGPDDPDDPDDDDDDDPDDPDDDPVDDDDPDDDDDPVNVCVVQQVVVQVVCVVVVNDDPVPCVVSVDDPDQPPDPAGPPPGPPPPD

Radius of gyration: 29.85 Å; chains: 1; bounding box: 63×41×76 Å

pLDDT: mean 80.62, std 11.72, range [47.47, 96.81]

Sequence (115 aa):
MCVLSTLVRGLVRGADRMSEFTSKCGSRTHNKGHGVRPTWIKLSSKFVAIVLYRIPEGTEALLTTQSLFNKVVAPRIREDFKSGTFSKENLEKYGFEPTQEGKLFLYFPLPRYFL